Protein AF-A0AAP1RAT0-F1 (afdb_monomer)

Foldseek 3Di:
DPDPDDDPPQDPVNVVVVPPPDPDDDPVVCVVVVVDDDPVPPPVVPPD

Radius of gyration: 18.31 Å; Cα contacts (8 Å, |Δi|>4): 6; chains: 1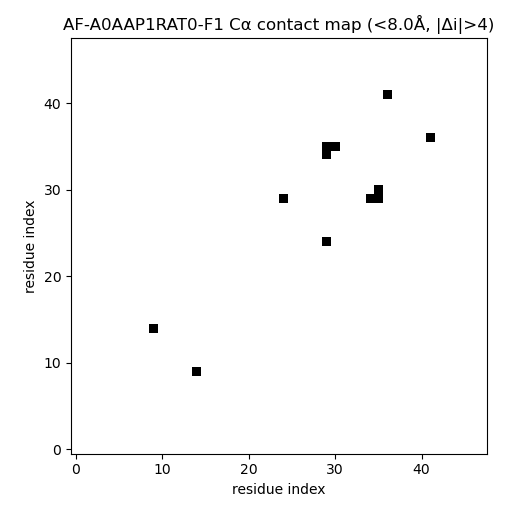; bounding box: 44×24×35 Å

Mean predicted aligne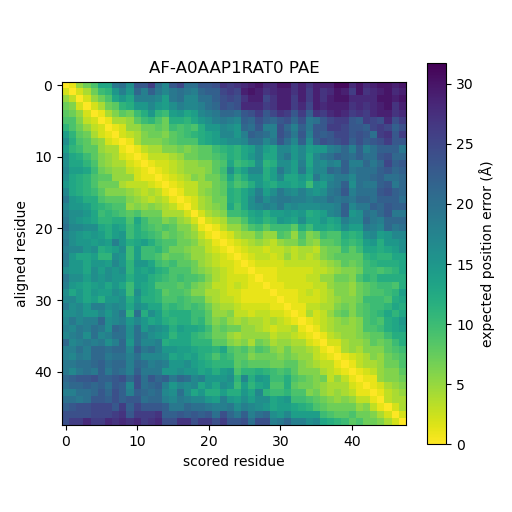d error: 12.53 Å

pLDDT: mean 72.83, std 10.59, range [42.84, 88.56]

InterPro domains:
  IPR020295 Protein of unknown function DUF2737 [PF10930] (1-48)

Structure (mmCIF, N/CA/C/O backbone):
data_AF-A0AAP1RAT0-F1
#
_entry.id   AF-A0AAP1RAT0-F1
#
loop_
_atom_site.group_PDB
_atom_site.id
_atom_site.type_symbol
_atom_site.label_atom_id
_atom_site.label_alt_id
_atom_site.label_comp_id
_atom_site.label_asym_id
_atom_site.label_entity_id
_atom_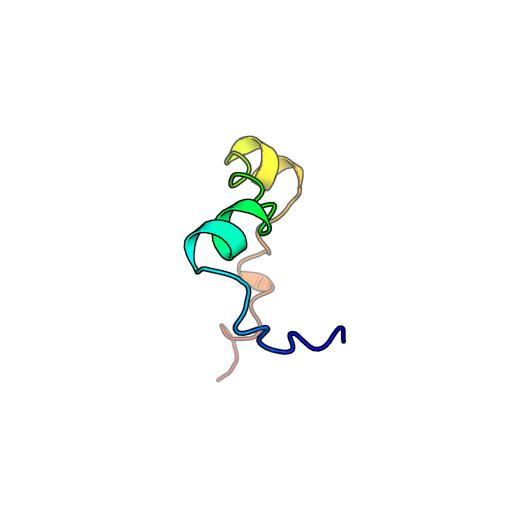site.label_seq_id
_atom_site.pdbx_PDB_ins_code
_atom_site.Cartn_x
_atom_site.Cartn_y
_atom_site.Cartn_z
_atom_site.occupancy
_atom_site.B_iso_or_equiv
_atom_site.auth_seq_id
_atom_site.auth_comp_id
_atom_site.auth_asym_id
_atom_site.auth_atom_id
_atom_site.pdbx_PDB_model_num
ATOM 1 N N . MET A 1 1 ? -4.900 5.736 -21.060 1.00 42.84 1 MET A N 1
ATOM 2 C CA . MET A 1 1 ? -4.122 4.608 -20.500 1.00 42.84 1 MET A CA 1
ATOM 3 C C . MET A 1 1 ? -2.722 4.681 -21.092 1.00 42.84 1 MET A C 1
ATOM 5 O O . MET A 1 1 ? -2.602 4.567 -22.303 1.00 42.84 1 MET A O 1
ATOM 9 N N . ARG A 1 2 ? -1.680 4.997 -20.309 1.00 47.22 2 ARG A N 1
ATOM 10 C CA . ARG A 1 2 ? -0.306 5.029 -20.844 1.00 47.22 2 ARG A CA 1
ATOM 11 C C . ARG A 1 2 ? 0.197 3.592 -20.931 1.00 47.22 2 ARG A C 1
ATOM 13 O O . ARG A 1 2 ? 0.408 2.969 -19.897 1.00 47.22 2 ARG A O 1
ATOM 20 N N . GLY A 1 3 ? 0.298 3.071 -22.152 1.00 51.06 3 GLY A N 1
ATOM 21 C CA . GLY A 1 3 ? 0.811 1.734 -22.423 1.00 51.06 3 GLY A CA 1
ATOM 22 C C . GLY A 1 3 ? 2.198 1.560 -21.815 1.00 51.06 3 GLY A C 1
ATOM 23 O O . GLY A 1 3 ? 3.130 2.288 -22.151 1.00 51.06 3 GLY A O 1
ATOM 24 N N . LEU A 1 4 ? 2.313 0.605 -20.897 1.00 60.00 4 LEU A N 1
ATOM 25 C CA . LEU A 1 4 ? 3.579 0.106 -20.380 1.00 60.00 4 LEU A CA 1
ATOM 26 C C . LEU A 1 4 ? 4.205 -0.774 -21.468 1.00 60.00 4 LEU A C 1
ATOM 28 O O . LEU A 1 4 ? 4.135 -1.997 -21.402 1.00 60.00 4 LEU A O 1
ATOM 32 N N . ALA A 1 5 ? 4.747 -0.159 -22.518 1.00 62.66 5 ALA A N 1
ATOM 33 C CA . ALA A 1 5 ? 5.573 -0.890 -23.466 1.00 62.66 5 ALA A CA 1
ATOM 34 C C . ALA A 1 5 ? 6.829 -1.369 -22.722 1.00 62.66 5 ALA A C 1
ATOM 36 O O . ALA A 1 5 ? 7.565 -0.559 -22.153 1.00 62.66 5 ALA A O 1
ATOM 37 N N . TYR A 1 6 ? 7.041 -2.685 -22.684 1.00 62.28 6 TYR A N 1
ATOM 38 C CA . TYR A 1 6 ? 8.259 -3.278 -22.145 1.00 62.28 6 TYR A CA 1
ATOM 39 C C . TYR A 1 6 ? 9.454 -2.771 -22.960 1.00 62.28 6 TYR A C 1
ATOM 41 O O . TYR A 1 6 ? 9.522 -2.986 -24.168 1.00 62.28 6 TYR A O 1
ATOM 49 N N . ASN A 1 7 ? 10.371 -2.060 -22.304 1.00 69.56 7 ASN A N 1
ATOM 50 C CA . ASN A 1 7 ? 11.616 -1.614 -22.913 1.00 69.56 7 ASN A CA 1
ATOM 51 C C . ASN A 1 7 ? 12.735 -2.568 -22.459 1.00 69.56 7 ASN A C 1
ATOM 53 O O . ASN A 1 7 ? 13.127 -2.498 -21.292 1.00 69.56 7 ASN A O 1
ATOM 57 N N . PRO A 1 8 ? 13.254 -3.437 -23.348 1.00 69.56 8 PRO A N 1
ATOM 58 C CA . PRO A 1 8 ? 14.258 -4.445 -22.999 1.00 69.56 8 PRO A CA 1
ATOM 59 C C . PRO A 1 8 ? 15.616 -3.846 -22.598 1.00 69.56 8 PRO A C 1
ATOM 61 O O . PRO A 1 8 ? 16.459 -4.562 -22.070 1.00 69.56 8 PRO A O 1
ATOM 64 N N . GLY A 1 9 ? 15.836 -2.545 -22.824 1.00 78.00 9 GLY A N 1
ATOM 65 C CA . GLY A 1 9 ? 17.020 -1.831 -22.343 1.00 78.00 9 GLY A CA 1
ATOM 66 C C . GLY A 1 9 ? 16.935 -1.384 -20.880 1.00 78.00 9 GLY A C 1
ATOM 67 O O . GLY A 1 9 ? 17.921 -0.881 -20.353 1.00 78.00 9 GLY A O 1
ATOM 68 N N . ILE A 1 10 ? 15.780 -1.533 -20.219 1.00 73.06 10 ILE A N 1
ATOM 69 C CA . ILE A 1 10 ? 15.623 -1.203 -18.798 1.00 73.06 10 ILE A CA 1
ATOM 70 C C . ILE A 1 10 ? 15.867 -2.469 -17.984 1.00 73.06 10 ILE A C 1
ATOM 72 O O . ILE A 1 10 ? 15.064 -3.403 -18.000 1.00 73.06 10 ILE A O 1
ATOM 76 N N . LEU A 1 11 ? 16.964 -2.481 -17.234 1.00 74.06 11 LEU A N 1
ATOM 77 C CA . LEU A 1 11 ? 17.252 -3.566 -16.302 1.00 74.06 11 LEU A CA 1
ATOM 78 C C . LEU A 1 11 ? 16.194 -3.605 -15.180 1.00 74.06 11 LEU A C 1
ATOM 80 O O . LEU A 1 11 ? 15.696 -2.552 -14.771 1.00 74.06 11 LEU A O 1
ATOM 84 N N . PRO A 1 12 ? 15.880 -4.779 -14.601 1.00 68.94 12 PRO A N 1
ATOM 85 C CA . PRO A 1 12 ? 14.915 -4.883 -13.501 1.00 68.94 12 PRO A CA 1
ATOM 86 C C . PRO A 1 12 ? 15.217 -3.938 -12.324 1.00 68.94 12 PRO A C 1
ATOM 88 O O . PRO A 1 12 ? 14.307 -3.344 -11.751 1.00 68.94 12 PRO A O 1
ATOM 91 N N . ALA A 1 13 ? 16.499 -3.722 -12.013 1.00 69.12 13 ALA A N 1
ATOM 92 C CA . ALA A 1 13 ? 16.931 -2.774 -10.986 1.00 69.12 13 ALA A CA 1
ATOM 93 C C . ALA A 1 13 ? 16.567 -1.315 -11.328 1.00 69.12 13 ALA A C 1
ATOM 95 O O . ALA A 1 13 ? 16.151 -0.551 -10.459 1.00 69.12 13 ALA A O 1
ATOM 96 N N . GLU A 1 14 ? 16.650 -0.930 -12.603 1.00 69.62 14 GLU A N 1
ATOM 97 C CA . GLU A 1 14 ? 16.254 0.403 -13.062 1.00 69.62 14 GLU A CA 1
ATOM 98 C C . GLU A 1 14 ? 14.735 0.598 -13.061 1.00 69.62 14 GLU A C 1
ATOM 100 O O . GLU A 1 14 ? 14.262 1.719 -12.862 1.00 69.62 14 GLU A O 1
ATOM 105 N N . MET A 1 15 ? 13.950 -0.469 -13.243 1.00 66.88 15 MET A N 1
ATOM 106 C CA . MET A 1 15 ? 12.492 -0.399 -13.096 1.00 66.88 15 MET A CA 1
ATOM 107 C C . MET A 1 15 ? 12.090 -0.045 -11.662 1.00 66.88 15 MET A C 1
ATOM 109 O O . MET A 1 15 ? 11.197 0.782 -11.481 1.00 66.88 15 MET A O 1
ATOM 113 N N . ILE A 1 16 ? 12.761 -0.625 -10.660 1.00 64.88 16 ILE A N 1
ATOM 114 C CA . ILE A 1 16 ? 12.499 -0.360 -9.236 1.00 64.88 16 ILE A CA 1
ATOM 115 C C . ILE A 1 16 ? 12.802 1.106 -8.902 1.00 64.88 16 ILE A C 1
ATOM 117 O O . ILE A 1 16 ? 11.991 1.763 -8.261 1.00 64.88 16 ILE A O 1
ATOM 121 N N . ILE A 1 17 ? 13.917 1.650 -9.400 1.00 65.44 17 ILE A N 1
ATOM 122 C CA . ILE A 1 17 ? 14.298 3.058 -9.181 1.00 65.44 17 ILE A CA 1
ATOM 123 C C . ILE A 1 17 ? 13.302 4.021 -9.856 1.00 65.44 17 ILE A C 1
ATOM 125 O O . ILE A 1 17 ? 13.000 5.093 -9.327 1.00 65.44 17 ILE A O 1
ATOM 129 N N . ARG A 1 18 ? 12.765 3.652 -11.028 1.00 63.56 18 ARG A N 1
ATOM 130 C CA . ARG A 1 18 ? 11.762 4.456 -11.755 1.00 63.56 18 ARG A CA 1
ATOM 131 C C . ARG A 1 18 ? 10.371 4.363 -11.145 1.00 63.56 18 ARG A C 1
ATOM 133 O O . ARG A 1 18 ? 9.585 5.306 -11.281 1.00 63.56 18 ARG A O 1
ATOM 140 N N . GLN A 1 19 ? 10.049 3.254 -10.484 1.00 67.50 19 GLN A N 1
ATOM 141 C CA . GLN A 1 19 ? 8.862 3.190 -9.656 1.00 67.50 19 GLN A CA 1
ATOM 142 C C . GLN A 1 19 ? 9.091 4.125 -8.472 1.00 67.50 19 GLN A C 1
ATOM 144 O O . GLN A 1 19 ? 9.753 3.796 -7.496 1.00 67.50 19 GLN A O 1
ATOM 149 N N . ARG A 1 20 ? 8.513 5.327 -8.553 1.00 65.62 20 ARG A N 1
ATOM 150 C CA . ARG A 1 20 ? 8.320 6.203 -7.395 1.00 65.62 20 ARG A CA 1
ATOM 151 C C . ARG A 1 20 ? 7.316 5.540 -6.450 1.00 65.62 20 ARG A C 1
ATOM 153 O O . ARG A 1 20 ? 6.188 6.018 -6.314 1.00 65.62 20 ARG A O 1
ATOM 160 N N . VAL A 1 21 ? 7.697 4.407 -5.859 1.00 70.25 21 VAL A N 1
ATOM 161 C CA . VAL A 1 21 ? 6.921 3.717 -4.836 1.00 70.25 21 VAL A CA 1
ATOM 162 C C . VAL A 1 21 ? 6.908 4.659 -3.651 1.00 70.25 21 VAL A C 1
ATOM 164 O O . VAL A 1 21 ? 7.893 4.810 -2.932 1.00 70.25 21 VAL A O 1
ATOM 167 N N . LYS A 1 22 ? 5.799 5.378 -3.499 1.00 75.25 22 LYS A N 1
ATOM 168 C CA . LYS A 1 22 ? 5.570 6.132 -2.277 1.00 75.25 22 LYS A CA 1
ATOM 169 C C . LYS A 1 22 ? 5.484 5.108 -1.144 1.00 75.25 22 LYS A C 1
ATOM 171 O O . LYS A 1 22 ? 4.810 4.090 -1.330 1.00 75.25 22 LYS A O 1
ATOM 176 N N . PRO A 1 23 ? 6.155 5.341 -0.005 1.00 80.81 23 PRO A N 1
ATOM 177 C CA . PRO A 1 23 ? 5.987 4.472 1.146 1.00 80.81 23 PRO A CA 1
ATOM 178 C C . PRO A 1 23 ? 4.505 4.430 1.526 1.00 80.81 23 PRO A C 1
ATOM 180 O O . PRO A 1 23 ? 3.781 5.414 1.343 1.00 80.81 23 PRO A O 1
ATOM 183 N N . MET A 1 24 ? 4.052 3.282 2.030 1.00 86.00 24 MET A N 1
ATOM 184 C CA . MET A 1 24 ? 2.689 3.164 2.535 1.00 86.00 24 MET A CA 1
ATOM 185 C C . MET A 1 24 ? 2.464 4.221 3.630 1.00 86.00 24 MET A C 1
ATOM 187 O O . MET A 1 24 ? 3.283 4.313 4.548 1.00 86.00 24 MET A O 1
ATOM 191 N N . PRO A 1 25 ? 1.393 5.031 3.539 1.00 86.81 25 PRO A N 1
ATOM 192 C CA . PRO A 1 25 ? 1.075 6.024 4.559 1.00 86.81 25 PRO A CA 1
ATOM 193 C C . PRO A 1 25 ? 0.764 5.346 5.899 1.00 86.81 25 PRO A C 1
ATOM 195 O O . PRO A 1 25 ? 0.324 4.193 5.943 1.00 86.81 25 PRO A O 1
ATOM 198 N N . SER A 1 26 ? 0.985 6.061 7.002 1.00 88.56 26 SER A N 1
ATOM 199 C CA . SER A 1 26 ? 0.752 5.514 8.342 1.00 88.56 26 SER A CA 1
ATOM 200 C C . SER A 1 26 ? -0.739 5.266 8.601 1.00 88.56 26 SER A C 1
ATOM 202 O O . SER A 1 26 ? -1.614 5.860 7.962 1.00 88.56 26 SER A O 1
ATOM 204 N N . ARG A 1 27 ? -1.053 4.415 9.588 1.00 85.25 27 ARG A N 1
ATOM 205 C CA . AR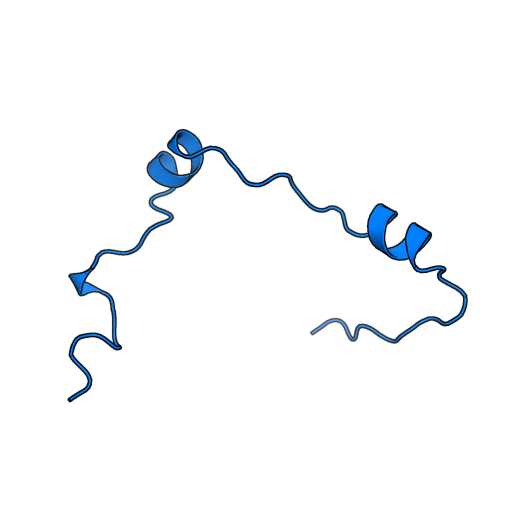G A 1 27 ? -2.443 4.151 10.004 1.00 85.25 27 ARG A CA 1
ATOM 206 C C . ARG A 1 27 ? -3.200 5.444 10.320 1.00 85.25 27 ARG A C 1
ATOM 208 O O . ARG A 1 27 ? -4.346 5.589 9.916 1.00 85.25 27 ARG A O 1
ATOM 215 N N . GLU A 1 28 ? -2.569 6.385 11.014 1.00 88.56 28 GLU A N 1
ATOM 216 C CA . GLU A 1 28 ? -3.181 7.668 11.378 1.00 88.56 28 GLU A CA 1
ATOM 217 C C . GLU A 1 28 ? -3.499 8.533 10.153 1.00 88.56 28 GLU A C 1
ATOM 219 O O . GLU A 1 28 ? -4.551 9.166 10.089 1.00 88.56 28 GLU A O 1
ATOM 224 N N . GLU A 1 29 ? -2.612 8.546 9.159 1.00 87.31 29 GLU A N 1
ATOM 225 C CA . GLU A 1 29 ? -2.799 9.286 7.910 1.00 87.31 29 GLU A CA 1
ATOM 226 C C . GLU A 1 29 ? -3.919 8.678 7.053 1.00 87.31 29 GLU A C 1
ATOM 228 O O . GLU A 1 29 ? -4.736 9.405 6.486 1.00 87.31 29 GLU A O 1
ATOM 233 N N . LEU A 1 30 ? -3.998 7.346 7.005 1.00 87.31 30 LEU A N 1
ATOM 234 C CA . LEU A 1 30 ? -5.078 6.612 6.342 1.00 87.31 30 LEU A CA 1
ATOM 235 C C . LEU A 1 30 ? -6.438 6.864 7.002 1.00 87.31 30 LEU A C 1
ATOM 237 O O . LEU A 1 30 ? -7.433 7.078 6.306 1.00 87.31 30 LEU A O 1
ATOM 241 N N . LEU A 1 31 ? -6.473 6.884 8.338 1.00 82.75 31 LEU A N 1
ATOM 242 C CA . LEU A 1 31 ? -7.678 7.200 9.103 1.00 82.75 31 LEU A CA 1
ATOM 243 C C . LEU A 1 31 ? -8.145 8.639 8.849 1.00 82.75 31 LEU A C 1
ATOM 245 O O . LEU A 1 31 ? -9.317 8.844 8.556 1.00 82.75 31 LEU A O 1
ATOM 249 N N . LYS A 1 32 ? -7.236 9.626 8.854 1.00 87.44 32 LYS A N 1
ATOM 250 C CA . LYS A 1 32 ? -7.564 11.034 8.534 1.00 87.44 32 LYS A CA 1
ATOM 251 C C . LYS A 1 32 ? -8.132 11.216 7.125 1.00 87.44 32 LYS A C 1
ATOM 253 O O . LYS A 1 32 ? -8.908 12.135 6.886 1.00 87.44 32 LYS A O 1
ATOM 258 N N . ARG A 1 33 ? -7.735 10.358 6.185 1.00 86.31 33 ARG A N 1
ATOM 259 C CA . ARG A 1 33 ? -8.209 10.369 4.795 1.00 86.31 33 ARG A CA 1
ATOM 260 C C . ARG A 1 33 ? -9.533 9.635 4.588 1.00 86.31 33 ARG A C 1
ATOM 262 O O . ARG A 1 33 ? -9.959 9.545 3.441 1.00 86.31 33 ARG A O 1
ATOM 269 N N . ASN A 1 34 ? -10.140 9.066 5.637 1.00 79.56 34 ASN A N 1
ATOM 270 C CA . ASN A 1 34 ? -11.288 8.159 5.522 1.00 79.56 34 ASN A CA 1
ATOM 271 C C . ASN A 1 34 ? -11.046 7.070 4.458 1.00 79.56 34 ASN A C 1
ATOM 273 O O . ASN A 1 34 ? -11.926 6.739 3.670 1.00 79.56 34 ASN A O 1
ATOM 277 N N . SER A 1 35 ? -9.811 6.547 4.386 1.00 78.56 35 SER A N 1
ATOM 278 C CA . SER A 1 35 ? -9.398 5.623 3.315 1.00 78.56 35 SER A CA 1
ATOM 279 C C . SER A 1 35 ? -10.047 4.239 3.405 1.00 78.56 35 SER A C 1
ATOM 281 O O . SER A 1 35 ? -9.952 3.462 2.459 1.00 78.56 35 SER A O 1
ATOM 283 N N . PHE A 1 36 ? -10.694 3.921 4.525 1.00 80.50 36 PHE A N 1
ATOM 284 C CA . PHE A 1 36 ? -11.447 2.688 4.711 1.00 80.50 36 PHE A CA 1
ATOM 285 C C . PHE A 1 36 ? -12.936 3.006 4.569 1.00 80.50 36 PHE A C 1
ATOM 287 O O . PHE A 1 36 ? -13.459 3.832 5.315 1.00 80.50 36 PHE A O 1
ATOM 294 N N . GLY A 1 37 ? -13.601 2.373 3.600 1.00 80.81 37 GLY A N 1
ATOM 295 C CA . GLY A 1 37 ? -15.052 2.481 3.444 1.00 80.81 37 GLY A CA 1
ATOM 296 C C . GLY A 1 37 ? -15.797 1.871 4.631 1.00 80.81 37 GLY A C 1
ATOM 297 O O . GLY A 1 37 ? -15.223 1.092 5.401 1.00 80.81 37 GLY A O 1
ATO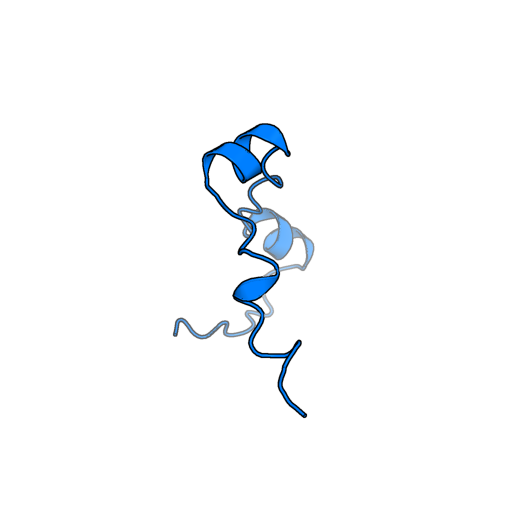M 298 N N . SER A 1 38 ? -17.078 2.208 4.782 1.00 79.50 38 SER A N 1
ATOM 299 C CA . SER A 1 38 ? -17.904 1.554 5.791 1.00 79.50 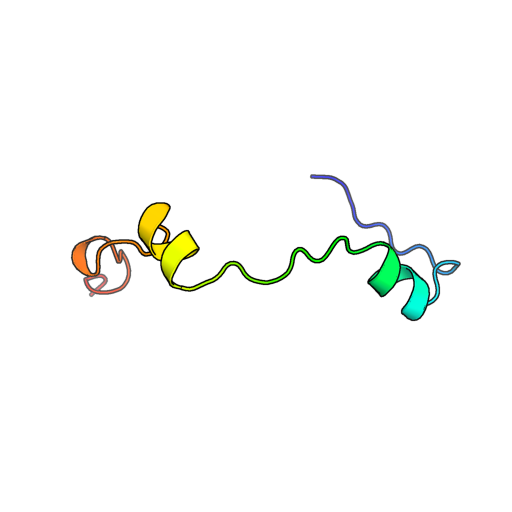38 SER A CA 1
ATOM 300 C C . SER A 1 38 ? -18.072 0.079 5.442 1.00 79.50 38 SER A C 1
ATOM 302 O O . SER A 1 38 ? -18.173 -0.292 4.272 1.00 79.50 38 SER A O 1
ATOM 304 N N . VAL A 1 39 ? -18.176 -0.772 6.462 1.0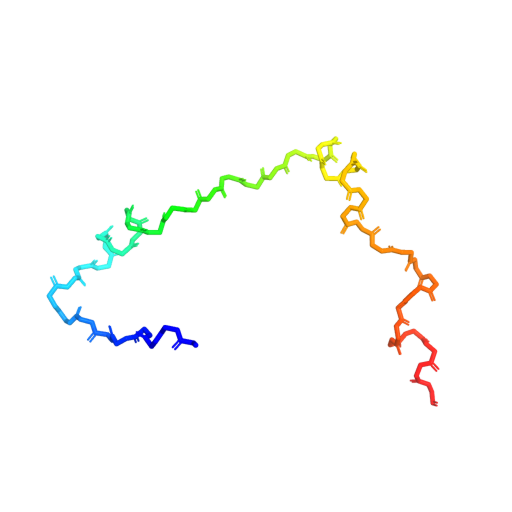0 73.38 39 VAL A N 1
ATOM 305 C CA . VAL A 1 39 ? -18.557 -2.181 6.275 1.00 73.38 39 VAL A CA 1
ATOM 306 C C . VAL A 1 39 ? -19.900 -2.268 5.538 1.00 73.38 39 VAL A C 1
ATOM 308 O O . VAL A 1 39 ? -20.087 -3.144 4.701 1.00 73.38 39 VAL A O 1
ATOM 311 N N . ASN A 1 40 ? -20.789 -1.297 5.762 1.00 78.69 40 ASN A N 1
ATOM 312 C CA . ASN A 1 40 ? -22.100 -1.219 5.119 1.00 78.69 40 ASN A CA 1
ATOM 313 C C . ASN A 1 40 ? -22.038 -0.840 3.627 1.00 78.69 40 ASN A C 1
ATOM 315 O O . ASN A 1 40 ? -22.992 -1.108 2.903 1.00 78.69 40 ASN A O 1
ATOM 319 N N . ASP A 1 41 ? -20.925 -0.271 3.151 1.00 74.75 41 ASP A N 1
ATOM 320 C CA . ASP A 1 41 ? -20.739 0.121 1.743 1.00 74.75 41 ASP A CA 1
ATOM 321 C C . ASP A 1 41 ? -20.182 -1.030 0.887 1.00 74.75 41 ASP A C 1
ATOM 323 O O . ASP A 1 41 ? -19.917 -0.883 -0.312 1.00 74.75 41 ASP A O 1
ATOM 327 N N . ASN A 1 42 ? -19.961 -2.200 1.489 1.00 75.19 42 ASN A N 1
ATOM 328 C CA . ASN A 1 42 ? -19.403 -3.340 0.788 1.00 75.19 42 ASN A CA 1
ATOM 329 C C . ASN A 1 42 ? -20.478 -4.025 -0.067 1.00 75.19 42 ASN A C 1
ATOM 331 O O . ASN A 1 42 ? -21.240 -4.869 0.408 1.00 75.19 42 ASN A O 1
ATOM 335 N N . LYS A 1 43 ? -20.483 -3.707 -1.366 1.00 73.25 43 LYS A N 1
ATOM 336 C CA . LYS A 1 43 ? -21.406 -4.280 -2.362 1.00 73.25 43 LYS A CA 1
ATOM 337 C C . LYS A 1 43 ? -21.377 -5.812 -2.467 1.00 73.25 43 LYS A C 1
ATOM 339 O O . LYS A 1 43 ? -22.259 -6.383 -3.092 1.00 73.25 4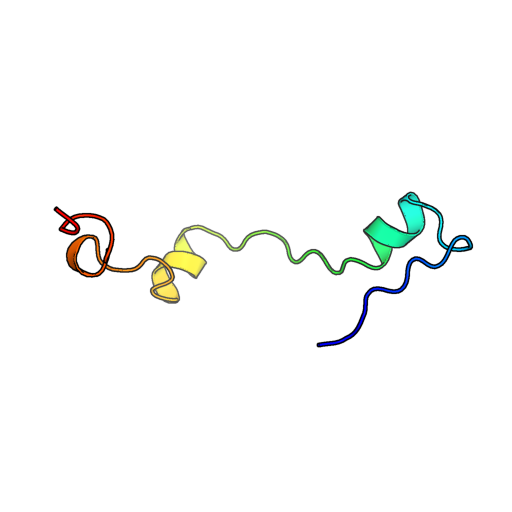3 LYS A O 1
ATOM 344 N N . TYR A 1 44 ? -20.358 -6.465 -1.909 1.00 74.69 44 TYR A N 1
ATOM 345 C CA . TYR A 1 44 ? -20.212 -7.918 -1.925 1.00 74.69 44 TYR A CA 1
ATOM 346 C C . TYR A 1 44 ? -20.734 -8.593 -0.649 1.00 74.69 44 TYR A C 1
ATOM 348 O O . TYR A 1 44 ? -20.895 -9.806 -0.654 1.00 74.69 44 TYR A O 1
ATOM 356 N N . LEU A 1 45 ? -21.002 -7.850 0.436 1.00 69.81 45 LEU A N 1
ATOM 357 C CA . LEU A 1 45 ? -21.520 -8.440 1.683 1.00 69.81 45 LEU A CA 1
ATOM 358 C C . LEU A 1 45 ? -22.990 -8.859 1.578 1.00 69.81 45 LEU A C 1
ATOM 360 O O . LEU A 1 45 ? -23.375 -9.849 2.185 1.00 69.81 45 LEU A O 1
ATOM 364 N N . ASN A 1 46 ? -23.789 -8.124 0.801 1.00 67.69 46 ASN A N 1
ATOM 365 C CA . ASN A 1 46 ? -25.220 -8.391 0.607 1.00 67.69 46 ASN A CA 1
ATOM 366 C C . ASN A 1 46 ? -25.548 -8.918 -0.799 1.00 67.69 46 ASN A C 1
ATOM 368 O O . ASN A 1 46 ? -26.712 -8.940 -1.187 1.00 67.69 46 ASN A O 1
ATOM 372 N N . ALA A 1 47 ? -24.536 -9.299 -1.582 1.00 65.69 47 ALA A N 1
ATOM 373 C CA . ALA A 1 47 ? -24.747 -9.958 -2.865 1.00 65.69 47 ALA A CA 1
ATOM 374 C C . ALA A 1 47 ? -25.052 -11.444 -2.611 1.00 65.69 47 ALA A C 1
ATOM 376 O O . ALA A 1 47 ? -24.163 -12.288 -2.722 1.00 65.69 47 ALA A O 1
ATOM 377 N N . MET A 1 48 ? -26.287 -11.730 -2.193 1.00 59.31 48 MET A N 1
ATOM 378 C CA . MET A 1 48 ? -26.898 -13.064 -2.233 1.00 59.31 48 MET A CA 1
ATOM 379 C C . MET A 1 48 ? -27.799 -13.184 -3.457 1.00 59.31 48 MET A C 1
ATOM 381 O O . MET A 1 48 ? -28.471 -12.180 -3.786 1.00 59.31 48 MET A O 1
#

Sequence (48 aa):
MRGLAYNPGILPAEMIIRQRVKPMPSREELLKRNSFGSVNDNKYLNAM

Organism: Escherichia coli (NCBI:txid562)

Secondary structure (DSSP, 8-state):
-------TTS-HHHHHHHS--PPPPPHHHHHHTT-SPPGGG-TTTS--

Solvent-accessible surface area (backbone atoms only — not comparable to full-atom values): 3415 Å² total; per-residue (Å²): 133,87,79,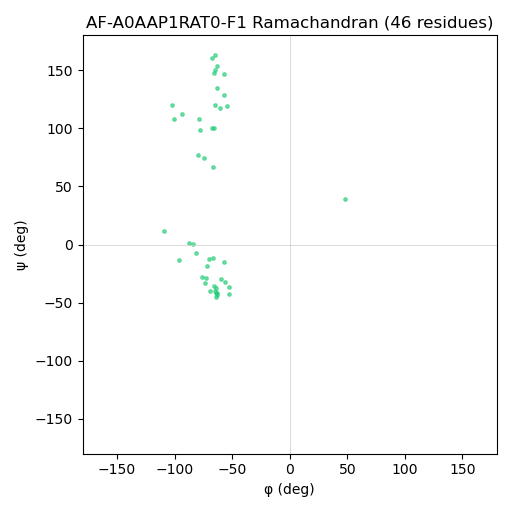82,71,85,56,89,87,58,51,74,72,56,52,56,69,66,48,79,73,71,75,82,75,52,72,69,58,39,57,76,64,60,69,68,74,57,81,88,70,43,78,72,80,74,67,122